Protein AF-F9X023-F1 (afdb_monomer_lite)

Radius of gyration: 23.2 Å; chains: 1; bounding box: 42×80×42 Å

Secondary structure (DSSP, 8-state):
----PPP-------SPPPPPPPPP--EE-TTSPEEPPPPPPPPHHHHHHHHHHHHHH-PBPHIIIIIS--TTGGG-SSB-SSPPPHHHHHHHHHHHHTSPPTTGGG---TT-

Foldseek 3Di:
DDDDPDDPPDDDDPDDDDDPDDDQFFDADPVRFTDDDDQDDADPVLVVVLVVCCVPPNAADCCCQQVVDDPCPPVDPHDNDDHRDPRNSSVVVVVVVVDADPCHRNDGPSSD

Organism: Zymoseptoria tritici (strain CBS 115943 / IPO323) (NCBI:txid336722)

Structure (mmCIF, N/CA/C/O backbone):
data_AF-F9X023-F1
#
_entry.id   AF-F9X023-F1
#
loop_
_atom_site.group_PDB
_atom_site.id
_atom_site.type_symbol
_atom_site.label_atom_id
_atom_site.label_alt_id
_atom_site.label_comp_id
_atom_site.label_asym_id
_atom_site.label_entity_id
_atom_site.label_seq_id
_atom_site.pdbx_PDB_ins_code
_atom_site.Cartn_x
_atom_site.Cartn_y
_atom_site.Cartn_z
_atom_site.occupancy
_atom_site.B_iso_or_equiv
_atom_site.auth_seq_id
_atom_site.auth_comp_id
_atom_site.auth_asym_id
_atom_site.auth_atom_id
_atom_site.pdbx_PDB_model_num
ATOM 1 N N . THR A 1 1 ? -28.026 -70.017 3.607 1.00 37.69 1 THR A N 1
ATOM 2 C CA . THR A 1 1 ? -27.485 -68.698 4.008 1.00 37.69 1 THR A CA 1
ATOM 3 C C . THR A 1 1 ? -26.734 -68.125 2.825 1.00 37.69 1 THR A C 1
ATOM 5 O O . THR A 1 1 ? -25.670 -68.626 2.503 1.00 37.69 1 THR A O 1
ATOM 8 N N . VAL A 1 2 ? -27.308 -67.160 2.105 1.00 41.09 2 VAL A N 1
ATOM 9 C CA . VAL A 1 2 ? -26.643 -66.504 0.962 1.00 41.09 2 VAL A CA 1
ATOM 10 C C . VAL A 1 2 ? -26.361 -65.053 1.339 1.00 41.09 2 VAL A C 1
ATOM 12 O O . VAL A 1 2 ? -27.281 -64.267 1.553 1.00 41.09 2 VAL A O 1
ATOM 15 N N . GLY A 1 3 ? -25.075 -64.747 1.524 1.00 47.41 3 GLY A N 1
ATOM 16 C CA . GLY A 1 3 ? -24.570 -63.443 1.940 1.00 47.41 3 GLY A CA 1
ATOM 17 C C . GLY A 1 3 ? -24.671 -62.418 0.814 1.00 47.41 3 GLY A C 1
ATOM 18 O O . GLY A 1 3 ? -24.200 -62.646 -0.297 1.00 47.41 3 GLY A O 1
ATOM 19 N N . LYS A 1 4 ? -25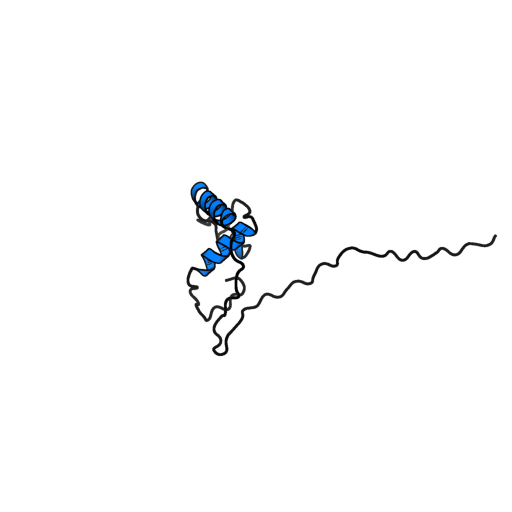.300 -61.282 1.113 1.00 53.69 4 LYS A N 1
ATOM 20 C CA . LYS A 1 4 ? -25.450 -60.142 0.207 1.00 53.69 4 LYS A CA 1
ATOM 21 C C . LYS A 1 4 ? -24.127 -59.369 0.201 1.00 53.69 4 LYS A C 1
ATOM 23 O O . LYS A 1 4 ? -23.774 -58.742 1.196 1.00 53.69 4 LYS A O 1
ATOM 28 N N . THR A 1 5 ? -23.374 -59.461 -0.891 1.00 51.34 5 THR A N 1
ATOM 29 C CA . THR A 1 5 ? -22.131 -58.709 -1.116 1.00 51.34 5 THR A CA 1
ATOM 30 C C . THR A 1 5 ? -22.397 -57.212 -0.990 1.00 51.34 5 THR A C 1
ATOM 32 O O . THR A 1 5 ? -23.203 -56.653 -1.736 1.00 51.34 5 THR A O 1
ATOM 35 N N . GLY A 1 6 ? -21.746 -56.585 -0.007 1.00 50.47 6 GLY A N 1
ATOM 36 C CA . GLY A 1 6 ? -21.888 -55.170 0.311 1.00 50.47 6 GLY A CA 1
ATOM 37 C C . GLY A 1 6 ? -21.559 -54.285 -0.888 1.00 50.47 6 GLY A C 1
ATOM 38 O O . GLY A 1 6 ? -20.497 -54.402 -1.497 1.00 50.47 6 GLY A O 1
ATOM 39 N N . ALA A 1 7 ? -22.491 -53.397 -1.227 1.00 57.50 7 ALA A N 1
ATOM 40 C CA . ALA A 1 7 ? -22.273 -52.350 -2.207 1.00 57.50 7 ALA A CA 1
ATOM 41 C C . ALA A 1 7 ? -21.166 -51.415 -1.697 1.00 57.50 7 ALA A C 1
ATOM 43 O O . ALA A 1 7 ? -21.319 -50.764 -0.665 1.00 57.50 7 ALA A O 1
ATOM 44 N N . ASN A 1 8 ? -20.048 -51.356 -2.420 1.00 61.47 8 ASN A N 1
ATOM 45 C CA . ASN A 1 8 ? -18.967 -50.407 -2.168 1.00 61.47 8 ASN A CA 1
ATOM 46 C C . ASN A 1 8 ? -19.476 -48.993 -2.501 1.00 61.47 8 ASN A C 1
ATOM 48 O O . ASN A 1 8 ? -19.442 -48.561 -3.656 1.00 61.47 8 ASN A O 1
ATOM 52 N N . SER A 1 9 ? -20.008 -48.284 -1.504 1.00 65.31 9 SER A N 1
ATOM 53 C CA . SER A 1 9 ? -20.454 -46.901 -1.655 1.00 65.31 9 SER A CA 1
ATOM 54 C C . SER A 1 9 ? -19.236 -46.007 -1.894 1.00 65.31 9 SER A C 1
ATOM 56 O O . SER A 1 9 ? -18.482 -45.703 -0.971 1.00 65.31 9 SER A O 1
ATOM 58 N N . LYS A 1 10 ? -19.012 -45.590 -3.143 1.00 69.75 10 LYS A N 1
ATOM 59 C CA . LYS A 1 10 ? -17.982 -44.597 -3.465 1.00 69.75 10 LYS A CA 1
ATOM 60 C C . LYS A 1 10 ? -18.400 -43.255 -2.861 1.00 69.75 10 LYS A C 1
ATOM 62 O O . LYS A 1 10 ? -19.362 -42.646 -3.321 1.00 69.75 10 LYS A O 1
ATOM 67 N N . THR A 1 11 ? -17.686 -42.799 -1.837 1.00 76.19 11 THR A N 1
ATOM 68 C CA . THR A 1 11 ? -17.883 -41.479 -1.226 1.00 76.19 11 THR A CA 1
ATOM 69 C C . THR A 1 11 ? -17.481 -40.389 -2.218 1.00 76.19 11 THR A C 1
ATOM 71 O O . THR A 1 11 ? -16.296 -40.183 -2.482 1.00 76.19 11 THR A O 1
ATOM 74 N N . ILE A 1 12 ? -18.462 -39.691 -2.789 1.00 76.00 12 ILE A N 1
ATOM 75 C CA . ILE A 1 12 ? -18.225 -38.549 -3.678 1.00 76.00 12 ILE A CA 1
ATOM 76 C C . ILE A 1 12 ? -18.011 -37.312 -2.800 1.00 76.00 12 ILE A C 1
ATOM 78 O O . ILE A 1 12 ? -18.946 -36.797 -2.193 1.00 76.00 12 ILE A O 1
ATOM 82 N N . ASN A 1 13 ? -16.768 -36.835 -2.720 1.00 79.81 13 ASN A N 1
ATOM 83 C CA . ASN A 1 13 ? -16.456 -35.556 -2.086 1.00 79.81 13 ASN A CA 1
ATOM 84 C C . ASN A 1 13 ? -16.724 -34.413 -3.076 1.00 79.81 13 ASN A C 1
ATOM 86 O O . ASN A 1 13 ? -16.018 -34.276 -4.071 1.00 79.81 13 ASN A O 1
ATOM 90 N N . ILE A 1 14 ? -17.734 -33.593 -2.779 1.00 81.88 14 ILE A N 1
ATOM 91 C CA . ILE A 1 14 ? -18.153 -32.423 -3.580 1.00 81.88 14 ILE A CA 1
ATOM 92 C C . ILE A 1 14 ? -17.442 -31.141 -3.092 1.00 81.88 14 ILE A C 1
ATOM 94 O O . ILE A 1 14 ? -17.636 -30.056 -3.633 1.00 81.88 14 ILE A O 1
ATOM 98 N N . ALA A 1 15 ? -16.592 -31.250 -2.064 1.00 84.69 15 ALA A N 1
ATOM 99 C CA . ALA A 1 15 ? -15.853 -30.113 -1.535 1.00 84.69 15 ALA A CA 1
ATOM 100 C C . ALA A 1 15 ? -14.938 -29.507 -2.620 1.00 84.69 15 ALA A C 1
ATOM 102 O O . ALA A 1 15 ? -14.167 -30.240 -3.252 1.00 84.69 15 ALA A O 1
ATOM 103 N N . PRO A 1 16 ? -14.983 -28.180 -2.836 1.00 78.88 16 PRO A N 1
ATOM 104 C CA . PRO A 1 16 ? -14.105 -27.527 -3.793 1.00 78.88 16 PRO A CA 1
ATOM 105 C C . PRO A 1 16 ? -12.646 -27.734 -3.375 1.00 78.88 16 PRO A C 1
ATOM 107 O O . PRO A 1 16 ? -12.259 -27.478 -2.232 1.00 78.88 16 PRO A O 1
ATOM 110 N N . LYS A 1 17 ? -11.817 -28.213 -4.308 1.00 81.50 17 LYS A N 1
ATOM 111 C CA . LYS A 1 17 ? -10.371 -28.314 -4.085 1.00 81.50 17 LYS A CA 1
ATOM 112 C C . LYS A 1 17 ? -9.809 -26.907 -3.908 1.00 81.50 17 LYS A C 1
ATOM 114 O O . LYS A 1 17 ? -10.125 -26.018 -4.697 1.00 81.50 17 LYS A O 1
ATOM 119 N N . LYS A 1 18 ? -8.964 -26.711 -2.890 1.00 81.56 18 LYS A N 1
ATOM 120 C CA . LYS A 1 18 ? -8.245 -25.442 -2.717 1.00 81.56 18 LYS A CA 1
ATOM 121 C C . LYS A 1 18 ? -7.476 -25.142 -4.010 1.00 81.56 18 LYS A C 1
ATOM 123 O O . LYS A 1 18 ? -6.741 -26.023 -4.466 1.00 81.56 18 LYS A O 1
ATOM 128 N N . PRO A 1 19 ? -7.645 -23.950 -4.606 1.00 77.25 19 PRO A N 1
ATOM 129 C CA . PRO A 1 19 ? -6.871 -23.584 -5.777 1.00 77.25 19 PRO A CA 1
ATOM 130 C C . PRO A 1 19 ? -5.377 -23.587 -5.418 1.00 77.25 19 PRO A C 1
ATOM 132 O O . PRO A 1 19 ? -5.020 -23.258 -4.280 1.00 77.25 19 PRO A O 1
ATOM 135 N N . PRO A 1 20 ? -4.500 -23.988 -6.353 1.00 78.56 20 PRO A N 1
ATOM 136 C CA . PRO A 1 20 ? -3.065 -23.946 -6.124 1.00 78.56 20 PRO A CA 1
ATOM 137 C C . PRO A 1 20 ? -2.613 -22.502 -5.852 1.00 78.56 20 PRO A C 1
ATOM 139 O O . PRO A 1 20 ? -3.217 -21.561 -6.376 1.00 78.56 20 PRO A O 1
ATOM 142 N N . PRO A 1 21 ? -1.553 -22.303 -5.050 1.00 77.88 21 PRO A N 1
ATOM 143 C CA . PRO A 1 21 ? -1.029 -20.972 -4.783 1.00 77.88 21 PRO A CA 1
ATOM 144 C C . PRO A 1 21 ? -0.562 -20.320 -6.088 1.00 77.88 21 PRO A C 1
ATOM 146 O O . PRO A 1 21 ? 0.240 -20.883 -6.837 1.00 77.88 21 PRO A O 1
ATOM 149 N N . THR A 1 22 ? -1.063 -19.119 -6.361 1.00 81.44 22 THR A N 1
ATOM 150 C CA . THR A 1 22 ? -0.636 -18.315 -7.506 1.00 81.44 22 THR A CA 1
ATOM 151 C C . THR A 1 22 ? 0.769 -17.779 -7.258 1.00 81.44 22 THR A C 1
ATOM 153 O O . THR A 1 22 ? 1.022 -17.154 -6.225 1.00 81.44 22 THR A O 1
ATOM 156 N N . ARG A 1 23 ? 1.691 -18.002 -8.200 1.00 85.38 23 ARG A N 1
ATOM 157 C CA . ARG A 1 23 ? 3.040 -17.426 -8.130 1.00 85.38 23 ARG A CA 1
ATOM 158 C C . ARG A 1 23 ? 2.961 -15.910 -8.321 1.00 85.38 23 ARG A C 1
ATOM 160 O O . ARG A 1 23 ? 2.287 -15.448 -9.237 1.00 85.38 23 ARG A O 1
ATOM 167 N N . LYS A 1 24 ? 3.654 -15.155 -7.467 1.00 86.69 24 LYS A N 1
ATOM 168 C CA . LYS A 1 24 ? 3.828 -13.704 -7.623 1.00 86.69 24 LYS A CA 1
ATOM 169 C C . LYS A 1 24 ? 4.891 -13.431 -8.694 1.00 86.69 24 LYS A C 1
ATOM 171 O O . LYS A 1 24 ? 5.864 -14.177 -8.783 1.00 86.69 24 LYS A O 1
ATOM 176 N N . PHE A 1 25 ? 4.703 -12.390 -9.499 1.00 91.31 25 PHE A N 1
ATOM 177 C CA . PHE A 1 25 ? 5.624 -11.988 -10.565 1.00 91.31 25 PHE A CA 1
ATOM 178 C C . PHE A 1 25 ? 5.580 -10.470 -10.774 1.00 91.31 25 PHE A C 1
ATOM 180 O O . PHE A 1 25 ? 4.596 -9.821 -10.422 1.00 91.31 25 PHE A O 1
ATOM 187 N N . VAL A 1 26 ? 6.636 -9.923 -11.378 1.00 92.62 26 VAL A N 1
ATOM 188 C CA . VAL A 1 26 ? 6.710 -8.529 -11.837 1.00 92.62 26 VAL A CA 1
ATOM 189 C C . VAL A 1 26 ? 6.667 -8.535 -13.362 1.00 92.62 26 VAL A C 1
ATOM 191 O O . VAL A 1 26 ? 7.373 -9.320 -13.992 1.00 92.62 26 VAL A O 1
ATOM 194 N N . LEU A 1 27 ? 5.825 -7.688 -13.955 1.00 94.50 27 LEU A N 1
ATOM 195 C CA . LEU A 1 27 ? 5.786 -7.504 -15.404 1.00 94.50 27 LEU A CA 1
ATOM 196 C C . LEU A 1 27 ? 6.896 -6.547 -15.827 1.00 94.50 27 LEU A C 1
ATOM 198 O O . LEU A 1 27 ? 7.118 -5.541 -15.156 1.00 94.50 27 LEU A O 1
ATOM 202 N N . LEU A 1 28 ? 7.561 -6.849 -16.939 1.00 96.50 28 LEU A N 1
ATOM 203 C CA . LEU A 1 28 ? 8.608 -6.014 -17.521 1.00 96.50 28 LEU A CA 1
ATOM 204 C C . LEU A 1 28 ? 8.226 -5.622 -18.951 1.00 96.50 28 LEU A C 1
ATOM 206 O O . LEU A 1 28 ? 7.596 -6.412 -19.658 1.00 96.50 28 LEU A O 1
ATOM 210 N N . ASN A 1 29 ? 8.585 -4.409 -19.370 1.00 95.88 29 ASN A N 1
ATOM 211 C CA . ASN A 1 29 ? 8.517 -4.008 -20.776 1.00 95.88 29 ASN A CA 1
ATOM 212 C C . ASN A 1 29 ? 9.766 -4.486 -21.552 1.00 95.88 29 ASN A C 1
ATOM 214 O O . ASN A 1 29 ? 10.645 -5.140 -20.997 1.00 95.88 29 ASN A O 1
ATOM 218 N N . ALA A 1 30 ? 9.858 -4.144 -22.842 1.00 97.62 30 ALA A N 1
ATOM 219 C CA . ALA A 1 30 ? 10.991 -4.516 -23.701 1.00 97.62 30 ALA A CA 1
ATOM 220 C C . ALA A 1 30 ? 12.348 -3.903 -23.284 1.00 97.62 30 ALA A C 1
ATOM 222 O O . ALA A 1 30 ? 13.380 -4.302 -23.816 1.00 97.62 30 ALA A O 1
ATOM 223 N N . TYR A 1 31 ? 12.346 -2.947 -22.354 1.00 97.06 31 TYR A N 1
ATOM 224 C CA . TYR A 1 31 ? 13.527 -2.274 -21.811 1.00 97.06 31 TYR A CA 1
ATOM 225 C C . TYR A 1 31 ? 13.839 -2.715 -20.372 1.00 97.06 31 TYR A C 1
ATOM 227 O O . TYR A 1 31 ? 14.558 -2.021 -19.658 1.00 97.06 31 TYR A O 1
ATOM 235 N N . ASP A 1 32 ? 13.278 -3.843 -19.925 1.00 95.56 32 ASP A N 1
ATOM 236 C CA . ASP A 1 32 ? 13.408 -4.352 -18.556 1.00 95.56 32 ASP A CA 1
ATOM 237 C C . ASP A 1 32 ? 12.871 -3.393 -17.473 1.00 95.56 32 ASP A C 1
ATOM 239 O O . ASP A 1 32 ? 13.240 -3.467 -16.298 1.00 95.56 32 ASP A O 1
ATOM 243 N N . GLU A 1 33 ? 11.947 -2.502 -17.814 1.00 95.62 33 GLU A N 1
ATOM 244 C CA . GLU A 1 33 ? 11.311 -1.612 -16.843 1.00 95.62 33 GLU A CA 1
ATOM 245 C C . GLU A 1 33 ? 10.056 -2.262 -16.255 1.00 95.62 33 GLU A C 1
ATOM 247 O O . GLU A 1 33 ? 9.233 -2.835 -16.972 1.00 95.62 33 GLU A O 1
ATOM 252 N N . ARG A 1 34 ? 9.891 -2.155 -14.934 1.00 94.94 34 ARG A N 1
ATOM 253 C CA . ARG A 1 34 ? 8.740 -2.643 -14.178 1.00 94.94 34 ARG A CA 1
ATOM 254 C C . ARG A 1 34 ? 7.467 -1.973 -14.679 1.00 94.94 34 ARG A C 1
ATOM 256 O O . ARG A 1 34 ? 7.317 -0.755 -14.610 1.00 94.94 34 ARG A O 1
ATOM 263 N N . LEU A 1 35 ? 6.522 -2.809 -15.088 1.00 92.94 35 LEU A N 1
ATOM 264 C CA . LEU A 1 35 ? 5.155 -2.439 -15.395 1.00 92.94 35 LEU A CA 1
ATOM 265 C C . LEU A 1 35 ? 4.250 -2.805 -14.228 1.00 92.94 35 LEU A C 1
ATOM 267 O O . LEU A 1 35 ? 4.184 -3.948 -13.771 1.00 92.94 35 LEU A O 1
ATOM 271 N N . ASP A 1 36 ? 3.519 -1.806 -13.767 1.00 88.88 36 ASP A N 1
ATOM 272 C 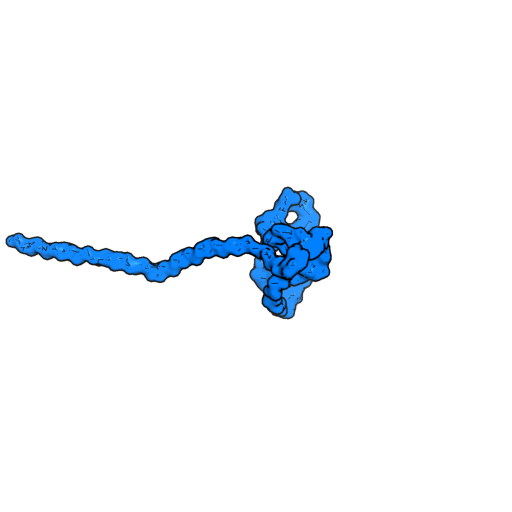CA . ASP A 1 36 ? 2.546 -1.952 -12.709 1.00 88.88 36 ASP A CA 1
ATOM 273 C C . ASP A 1 36 ? 1.183 -2.343 -13.298 1.00 88.88 36 ASP A C 1
ATOM 275 O O . ASP A 1 36 ? 0.625 -1.646 -14.141 1.00 88.88 36 ASP A O 1
ATOM 279 N N . THR A 1 37 ? 0.626 -3.473 -12.851 1.00 88.50 37 THR A N 1
ATOM 280 C CA . THR A 1 37 ? -0.710 -3.924 -13.280 1.00 88.50 37 THR A CA 1
ATOM 281 C C . THR A 1 37 ? -1.792 -2.948 -12.844 1.00 88.50 37 THR A C 1
ATOM 283 O O . THR A 1 37 ? -1.679 -2.347 -11.781 1.00 88.50 37 THR A O 1
ATOM 286 N N . TYR A 1 38 ? -2.870 -2.813 -13.611 1.00 91.44 38 TYR A N 1
ATOM 287 C CA . TYR A 1 38 ? -4.007 -1.990 -13.201 1.00 91.44 38 TYR A CA 1
ATOM 288 C C . TYR A 1 38 ? -4.567 -2.448 -11.840 1.00 91.44 38 TYR A C 1
ATOM 290 O O . TYR A 1 38 ? -4.719 -3.647 -11.585 1.00 91.44 38 TYR A O 1
ATOM 298 N N . LEU A 1 39 ? -4.851 -1.486 -10.957 1.00 91.50 39 LEU A N 1
ATOM 299 C CA . LEU A 1 39 ? -5.597 -1.733 -9.726 1.00 91.50 39 LEU A CA 1
ATOM 300 C C . LEU A 1 39 ? -7.069 -1.434 -9.969 1.00 91.50 39 LEU A C 1
ATOM 302 O O . LEU A 1 39 ? -7.348 -0.380 -10.532 1.00 91.50 39 LEU A O 1
ATOM 306 N N . PRO A 1 40 ? -7.992 -2.275 -9.472 1.00 95.12 40 PRO A N 1
ATOM 307 C CA 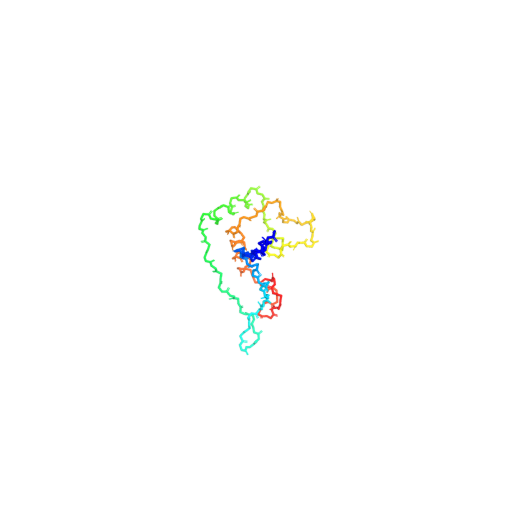. PRO A 1 40 ? -9.408 -1.941 -9.469 1.00 95.12 40 PRO A CA 1
ATOM 308 C C . PRO A 1 40 ? -9.657 -0.589 -8.801 1.00 95.12 40 PRO A C 1
ATOM 310 O O . PRO A 1 40 ? -8.974 -0.244 -7.830 1.00 95.12 40 PRO A O 1
ATOM 313 N N . ASP A 1 41 ? -10.656 0.137 -9.289 1.00 95.44 41 ASP A N 1
ATOM 314 C CA . ASP A 1 41 ? -11.064 1.405 -8.693 1.00 95.44 41 ASP A CA 1
ATOM 315 C C . ASP A 1 41 ? -11.528 1.217 -7.243 1.00 95.44 41 ASP A C 1
ATOM 317 O O . ASP A 1 41 ? -12.092 0.189 -6.851 1.00 95.44 41 ASP A O 1
ATOM 321 N N . THR A 1 42 ? -11.264 2.229 -6.426 1.00 96.00 42 THR A N 1
ATOM 322 C CA . THR A 1 42 ? -11.695 2.281 -5.033 1.00 96.00 42 THR A CA 1
ATOM 323 C C . THR A 1 42 ? -13.128 2.775 -4.922 1.00 96.00 42 THR A C 1
ATOM 325 O O . THR A 1 42 ? -13.573 3.650 -5.659 1.00 96.00 42 THR A O 1
ATOM 328 N N . ASP A 1 43 ? -13.860 2.239 -3.946 1.00 95.12 43 ASP A N 1
ATOM 329 C CA . ASP A 1 43 ? -15.150 2.802 -3.560 1.00 95.12 43 ASP A CA 1
ATOM 330 C C . ASP A 1 43 ? -14.936 4.059 -2.703 1.00 95.12 43 ASP A C 1
ATOM 332 O O . ASP A 1 43 ? -14.194 4.047 -1.713 1.00 95.12 43 ASP A O 1
ATOM 336 N N . LYS A 1 44 ? -15.658 5.133 -3.029 1.00 96.56 44 LYS A N 1
ATOM 337 C CA . LYS A 1 44 ? -15.652 6.393 -2.280 1.00 96.56 44 LYS A CA 1
ATOM 338 C C . LYS A 1 44 ? -16.010 6.188 -0.807 1.00 96.56 44 LYS A C 1
ATOM 340 O O . LYS A 1 44 ? -15.458 6.860 0.064 1.00 96.56 44 LYS A O 1
ATOM 345 N N . SER A 1 45 ? -16.899 5.241 -0.494 1.00 96.88 45 SER A N 1
ATOM 346 C CA . SER A 1 45 ? -17.237 4.937 0.904 1.00 96.88 45 SER A CA 1
ATOM 347 C C . SER A 1 45 ? -16.046 4.346 1.676 1.00 96.88 45 SER A C 1
ATOM 349 O O . SER A 1 45 ? -15.846 4.660 2.855 1.00 96.88 45 SER A O 1
ATOM 351 N N . ALA A 1 46 ? -15.219 3.533 1.010 1.00 96.12 46 ALA A N 1
ATOM 352 C CA . ALA A 1 46 ? -14.016 2.944 1.587 1.00 96.12 46 ALA A CA 1
ATOM 353 C C . ALA A 1 46 ? -12.925 3.999 1.796 1.00 96.12 46 ALA A C 1
ATOM 355 O O . ALA A 1 46 ? -12.278 4.010 2.843 1.00 96.12 46 ALA A O 1
ATOM 356 N N . GLU A 1 47 ? -12.770 4.932 0.856 1.00 96.44 47 GLU A N 1
ATOM 357 C CA . GLU A 1 47 ? -11.852 6.066 0.998 1.00 96.44 47 GLU A CA 1
ATOM 358 C C . GLU A 1 47 ? -12.201 6.939 2.203 1.00 96.44 47 GLU A C 1
ATOM 360 O O . GLU A 1 47 ? -11.324 7.257 3.008 1.00 96.44 47 GLU A O 1
ATOM 365 N N . LEU A 1 48 ? -13.484 7.282 2.366 1.00 97.06 48 LEU A N 1
ATOM 366 C CA . LEU A 1 48 ? -13.968 8.074 3.499 1.00 97.06 48 LEU A CA 1
ATOM 367 C C . LEU A 1 48 ? -13.744 7.352 4.831 1.00 97.06 48 LEU A C 1
ATOM 369 O O . LEU A 1 48 ? -13.278 7.959 5.798 1.00 97.06 48 LEU A O 1
ATOM 373 N N . ARG A 1 49 ? -14.029 6.046 4.885 1.00 94.62 49 ARG A N 1
ATOM 374 C CA . ARG A 1 49 ? -13.791 5.218 6.075 1.00 94.62 49 ARG A CA 1
ATOM 375 C C . ARG A 1 49 ? -12.308 5.174 6.434 1.00 94.62 49 ARG A C 1
ATOM 377 O O . ARG A 1 49 ? -11.952 5.403 7.591 1.00 94.62 49 ARG A O 1
ATOM 384 N N . TYR A 1 50 ? -11.451 4.967 5.436 1.00 94.88 50 TYR A N 1
ATOM 385 C CA . TYR A 1 50 ? -10.005 4.950 5.613 1.00 94.88 50 TYR A CA 1
ATOM 386 C C . TYR A 1 50 ? -9.466 6.318 6.058 1.00 94.88 50 TYR A C 1
ATOM 388 O O . TYR A 1 50 ? -8.625 6.394 6.951 1.00 94.88 50 TYR A O 1
ATOM 396 N N . ALA A 1 51 ? -9.979 7.417 5.499 1.00 95.00 51 ALA A N 1
ATOM 397 C CA . ALA A 1 51 ? -9.610 8.772 5.908 1.00 95.00 51 ALA A CA 1
ATOM 398 C C . ALA A 1 51 ? -10.012 9.065 7.363 1.00 95.00 51 ALA A C 1
ATOM 400 O O . ALA A 1 51 ? -9.190 9.563 8.134 1.00 95.00 51 ALA A O 1
ATOM 401 N N . LYS A 1 52 ? -11.233 8.690 7.769 1.00 94.81 52 LYS A N 1
ATOM 402 C CA . LYS A 1 52 ? -11.699 8.823 9.159 1.00 94.81 52 LYS A CA 1
ATOM 403 C C . LYS A 1 52 ? -10.811 8.037 10.125 1.00 94.81 52 LYS A C 1
ATOM 405 O O . LYS A 1 52 ? -10.421 8.568 11.160 1.00 94.81 52 LYS A O 1
ATOM 410 N N . ARG A 1 53 ? -10.435 6.811 9.752 1.00 92.00 53 ARG A N 1
ATOM 411 C CA . ARG A 1 53 ? -9.495 5.969 10.503 1.00 92.00 53 ARG A CA 1
ATOM 412 C C . ARG A 1 53 ? -8.114 6.614 10.631 1.00 92.00 53 ARG A C 1
ATOM 414 O O . ARG A 1 53 ? -7.542 6.627 11.716 1.00 92.00 53 ARG A O 1
ATOM 421 N N . MET A 1 54 ? -7.576 7.169 9.545 1.00 92.62 54 MET A N 1
ATOM 422 C CA . MET A 1 54 ? -6.290 7.871 9.590 1.00 92.62 54 MET A CA 1
ATOM 423 C C . MET A 1 54 ? -6.329 9.083 10.525 1.00 92.62 54 MET A C 1
ATOM 425 O O . MET A 1 54 ? -5.340 9.346 11.206 1.00 92.62 54 MET A O 1
ATOM 429 N N . ALA A 1 55 ? -7.456 9.797 10.571 1.00 93.44 55 ALA A N 1
ATOM 430 C CA . ALA A 1 55 ? -7.644 10.936 11.463 1.00 93.44 55 ALA A CA 1
ATOM 431 C C . ALA A 1 55 ? -7.757 10.523 12.941 1.00 93.44 55 ALA A C 1
ATOM 433 O O . ALA A 1 55 ? -7.245 11.231 13.801 1.00 93.44 55 ALA A O 1
ATOM 434 N N . SER A 1 56 ? -8.392 9.385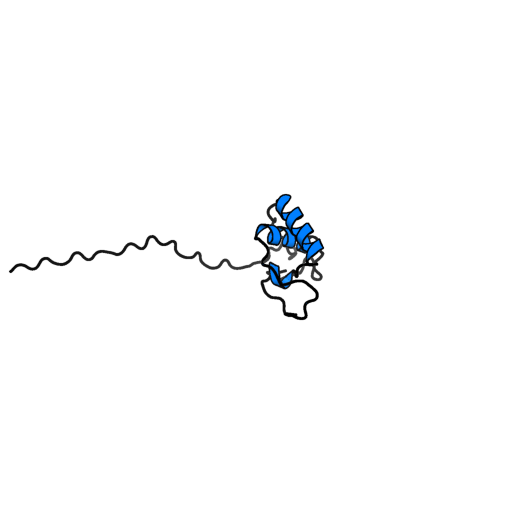 13.247 1.00 91.38 56 SER A N 1
ATOM 435 C CA . SER A 1 56 ? -8.564 8.914 14.630 1.00 91.38 56 SER A CA 1
ATOM 436 C C . SER A 1 56 ? -7.342 8.189 15.187 1.00 91.38 56 SER A C 1
ATOM 438 O O . SER A 1 56 ? -6.984 8.370 16.345 1.00 91.38 56 SER A O 1
ATOM 440 N N . THR A 1 57 ? -6.725 7.330 14.377 1.00 89.44 57 THR A N 1
ATOM 441 C CA . THR A 1 57 ? -5.747 6.339 14.851 1.00 89.44 57 THR A CA 1
ATOM 442 C C . THR A 1 57 ? -4.335 6.664 14.366 1.00 89.44 57 THR A C 1
ATOM 444 O O . THR A 1 57 ? -3.357 6.241 14.978 1.00 89.44 57 THR A O 1
ATOM 447 N N . GLY A 1 58 ? -4.206 7.448 13.293 1.00 91.06 58 GLY A N 1
ATOM 448 C CA . GLY A 1 58 ? -2.939 7.784 12.651 1.00 91.06 58 GLY A CA 1
ATOM 449 C C . GLY A 1 58 ? -2.671 6.982 11.374 1.00 91.06 58 GLY A C 1
ATOM 450 O O . GLY A 1 58 ? -3.506 6.223 10.877 1.00 91.06 58 GLY A O 1
ATOM 451 N N . LYS A 1 59 ? -1.478 7.174 10.801 1.00 92.88 59 LYS A N 1
ATOM 452 C CA . LYS A 1 59 ? -1.080 6.555 9.528 1.00 92.88 59 LYS A CA 1
ATOM 453 C C . LYS A 1 59 ? -0.887 5.040 9.686 1.00 92.88 59 LYS A C 1
ATOM 455 O O . LYS A 1 59 ? -0.189 4.591 10.592 1.00 92.88 59 LYS A O 1
ATOM 460 N N . CYS A 1 60 ? -1.483 4.267 8.781 1.00 94.00 60 CYS A N 1
ATOM 461 C CA . CYS A 1 60 ? -1.328 2.812 8.712 1.00 94.00 60 CYS A CA 1
ATOM 462 C C . CYS A 1 60 ? 0.008 2.425 8.054 1.00 94.00 60 CYS A C 1
ATOM 464 O O . CYS A 1 60 ? 0.480 3.129 7.162 1.00 94.00 60 CYS A O 1
ATOM 466 N N . CYS A 1 61 ? 0.607 1.314 8.490 1.00 94.25 61 CYS A N 1
ATOM 467 C CA . CYS A 1 61 ? 1.879 0.820 7.956 1.00 94.25 61 CYS A CA 1
ATOM 468 C C . CYS A 1 61 ? 1.686 0.056 6.639 1.00 94.25 61 CYS A C 1
ATOM 470 O O . CYS A 1 61 ? 0.943 -0.924 6.606 1.00 94.25 61 CYS A O 1
ATOM 472 N N . ASN A 1 62 ? 2.387 0.451 5.574 1.00 93.12 62 ASN A N 1
ATOM 473 C CA . ASN A 1 62 ? 2.305 -0.249 4.289 1.00 93.12 62 ASN A CA 1
ATOM 474 C C . ASN A 1 62 ? 2.796 -1.698 4.403 1.00 93.12 62 ASN A C 1
ATOM 476 O O . ASN A 1 62 ? 2.055 -2.602 4.035 1.00 93.12 62 ASN A O 1
ATOM 480 N N . ASP A 1 63 ? 3.980 -1.929 4.973 1.00 92.06 63 ASP A N 1
ATOM 481 C CA . ASP A 1 63 ? 4.593 -3.265 5.041 1.00 92.06 63 ASP A CA 1
ATOM 482 C C . ASP A 1 63 ? 3.703 -4.256 5.810 1.00 92.06 63 ASP A C 1
ATOM 484 O O . ASP A 1 63 ? 3.468 -5.388 5.386 1.00 92.06 63 ASP A O 1
ATOM 488 N N . PHE A 1 64 ? 3.116 -3.801 6.921 1.00 93.69 64 PHE A N 1
ATOM 489 C CA . PHE A 1 64 ? 2.220 -4.628 7.725 1.00 93.69 64 PHE A CA 1
ATOM 490 C C . PHE A 1 64 ? 0.940 -5.009 6.971 1.00 93.69 64 PHE A C 1
ATOM 492 O O . PHE A 1 64 ? 0.551 -6.174 6.987 1.00 93.69 64 PHE A O 1
ATOM 499 N N . TYR A 1 65 ? 0.277 -4.053 6.311 1.00 93.06 65 TYR A N 1
ATOM 500 C CA . TYR A 1 65 ? -1.028 -4.303 5.687 1.00 93.06 65 TYR A CA 1
ATOM 501 C C . TYR A 1 65 ? -0.960 -4.814 4.242 1.00 93.06 65 TYR A C 1
ATOM 503 O O . TYR A 1 65 ? -1.902 -5.474 3.808 1.00 93.06 65 TYR A O 1
ATOM 511 N N . LEU A 1 66 ? 0.104 -4.510 3.491 1.00 91.88 66 LEU A N 1
ATOM 512 C CA . LEU A 1 66 ? 0.259 -4.907 2.085 1.00 91.88 66 LEU A CA 1
ATOM 513 C C . LEU A 1 66 ? 1.122 -6.162 1.939 1.00 91.88 66 LEU A C 1
ATOM 515 O O . LEU A 1 66 ? 0.735 -7.082 1.219 1.00 91.88 66 LEU A O 1
ATOM 519 N N . SER A 1 67 ? 2.245 -6.227 2.654 1.00 88.62 67 SER A N 1
ATOM 520 C CA . SER A 1 67 ? 3.168 -7.370 2.615 1.00 88.62 67 SER A CA 1
ATOM 521 C C . SER A 1 67 ? 2.855 -8.403 3.706 1.00 88.62 67 SER A C 1
ATOM 523 O O . SER A 1 67 ? 3.329 -9.536 3.652 1.00 88.62 67 SER A O 1
ATOM 525 N N . GLY A 1 68 ? 2.027 -8.037 4.694 1.00 88.19 68 GLY A N 1
ATOM 526 C CA . GLY A 1 68 ? 1.624 -8.903 5.807 1.00 88.19 68 GLY A CA 1
ATOM 527 C C . GLY A 1 68 ? 2.659 -8.996 6.931 1.00 88.19 68 GLY A C 1
ATOM 528 O O . GLY A 1 68 ? 2.449 -9.726 7.899 1.00 88.19 68 GLY A O 1
ATOM 529 N N . LYS A 1 69 ? 3.782 -8.279 6.813 1.00 89.38 69 LYS A N 1
ATOM 530 C CA . LYS A 1 69 ? 4.889 -8.306 7.770 1.00 89.38 69 LYS A CA 1
ATOM 531 C C . LYS A 1 69 ? 5.560 -6.940 7.810 1.00 89.38 69 LYS A C 1
ATOM 533 O O . LYS A 1 69 ? 5.947 -6.410 6.780 1.00 89.38 69 LYS A O 1
ATOM 538 N N . CYS A 1 70 ? 5.764 -6.413 9.014 1.00 93.19 70 CYS A N 1
ATOM 539 C CA . CYS A 1 70 ? 6.609 -5.246 9.245 1.00 93.19 70 CYS A CA 1
ATOM 540 C C . CYS A 1 70 ? 7.767 -5.640 10.163 1.00 93.19 70 CYS A C 1
ATOM 542 O O . CYS A 1 70 ? 7.540 -6.147 11.261 1.00 93.19 70 CYS A O 1
ATOM 544 N N . GLU A 1 71 ? 9.003 -5.402 9.728 1.00 92.94 71 GLU A N 1
ATOM 545 C CA . GLU A 1 71 ? 10.208 -5.783 10.484 1.00 92.94 71 GLU A CA 1
ATOM 546 C C . GLU A 1 71 ? 10.397 -4.964 11.761 1.00 92.94 71 GLU A C 1
ATOM 548 O O . GLU A 1 71 ? 10.981 -5.445 12.726 1.00 92.94 71 GLU A O 1
ATOM 553 N N . LYS A 1 72 ? 9.842 -3.747 11.796 1.00 93.19 72 LYS A N 1
ATOM 554 C CA . LYS A 1 72 ? 9.888 -2.872 12.974 1.00 93.19 72 LYS A CA 1
ATOM 555 C C . LYS A 1 72 ? 8.974 -3.345 14.107 1.00 93.19 72 LYS A C 1
ATOM 557 O O . LYS A 1 72 ? 9.130 -2.881 15.231 1.00 93.19 72 LYS A O 1
ATOM 562 N N . GLY A 1 73 ? 8.028 -4.248 13.828 1.00 89.50 73 GLY A N 1
ATOM 563 C CA . GLY A 1 73 ? 7.133 -4.816 14.836 1.00 89.50 73 GLY A CA 1
ATOM 564 C C . GLY A 1 73 ? 6.421 -3.743 15.666 1.00 89.50 73 GLY A C 1
ATOM 565 O O . GLY A 1 73 ? 5.756 -2.865 15.114 1.00 89.50 73 GLY A O 1
ATOM 566 N N . GLU A 1 74 ? 6.570 -3.816 16.987 1.00 89.44 74 GLU A N 1
ATOM 567 C CA . GLU A 1 74 ? 5.982 -2.867 17.946 1.00 89.44 74 GLU A CA 1
ATOM 568 C C . GLU A 1 74 ? 6.669 -1.493 17.952 1.00 89.44 74 GLU A C 1
ATOM 570 O O . GLU A 1 74 ? 6.059 -0.506 18.351 1.00 89.44 74 GLU A O 1
ATOM 575 N N . TYR A 1 75 ? 7.900 -1.402 17.442 1.00 92.88 75 TYR A N 1
ATOM 576 C CA . TYR A 1 75 ? 8.663 -0.154 17.321 1.00 92.88 75 TYR A CA 1
ATOM 577 C C . TYR A 1 75 ? 8.349 0.615 16.030 1.00 92.88 75 TYR A C 1
ATOM 579 O O . TYR A 1 75 ? 9.070 1.535 15.648 1.00 92.88 75 TYR A O 1
ATOM 587 N N . CYS A 1 76 ? 7.306 0.217 15.300 1.00 94.50 76 CYS A N 1
ATOM 588 C CA . CYS A 1 76 ? 6.879 0.923 14.105 1.00 94.50 76 CYS A CA 1
ATOM 589 C C . CYS A 1 76 ? 6.106 2.197 14.472 1.00 94.50 76 CYS A C 1
ATOM 591 O O . CYS A 1 76 ? 5.099 2.142 15.175 1.00 94.50 76 CYS A O 1
ATOM 593 N N . ASP A 1 77 ? 6.512 3.338 13.911 1.00 93.69 77 ASP A N 1
ATOM 594 C CA . ASP A 1 77 ? 5.799 4.615 14.084 1.00 93.69 77 ASP A CA 1
ATOM 595 C C . ASP A 1 77 ? 4.389 4.603 13.462 1.00 93.69 77 ASP A C 1
ATOM 597 O O . ASP A 1 77 ? 3.530 5.433 13.775 1.00 93.69 77 ASP A O 1
ATOM 601 N N . TYR A 1 78 ? 4.147 3.660 12.551 1.00 93.88 78 TYR A N 1
ATOM 602 C CA . TYR A 1 78 ? 2.879 3.473 11.863 1.00 93.88 78 TYR A CA 1
ATOM 603 C C . TYR A 1 78 ? 2.016 2.421 12.561 1.00 93.88 78 TYR A C 1
ATOM 605 O O . TYR A 1 78 ? 2.498 1.479 13.182 1.00 93.88 78 TYR A O 1
ATOM 613 N N . LYS A 1 79 ? 0.697 2.553 12.433 1.00 92.69 79 LYS A N 1
ATOM 614 C CA . LYS A 1 79 ? -0.247 1.706 13.167 1.00 92.69 79 LYS A CA 1
ATOM 615 C C . LYS A 1 79 ? -0.402 0.321 12.546 1.00 92.69 79 LYS A C 1
ATOM 617 O O . LYS A 1 79 ? -0.629 0.211 11.342 1.00 92.69 79 LYS A O 1
ATOM 622 N N . HIS A 1 80 ? -0.369 -0.704 13.403 1.00 92.19 80 HIS A N 1
ATOM 623 C CA . HIS A 1 80 ? -0.596 -2.129 13.091 1.00 92.19 80 HIS A CA 1
ATOM 624 C C . HIS A 1 80 ? -1.883 -2.699 13.729 1.00 92.19 80 HIS A C 1
ATOM 626 O O . HIS A 1 80 ? -2.133 -3.898 13.678 1.00 92.19 80 HIS A O 1
ATOM 632 N N . THR A 1 81 ? -2.675 -1.864 14.404 1.00 73.06 81 THR A N 1
ATOM 633 C CA . THR A 1 81 ? -3.608 -2.308 15.453 1.00 73.06 81 THR A CA 1
ATOM 634 C C . THR A 1 81 ? -4.904 -2.948 14.958 1.00 73.06 81 THR A C 1
ATOM 636 O O . THR A 1 81 ? -5.396 -3.871 15.598 1.00 73.06 81 THR A O 1
ATOM 639 N N . GLU A 1 82 ? -5.491 -2.476 13.856 1.00 77.75 82 GLU A N 1
ATOM 640 C CA . GLU A 1 82 ? -6.802 -2.949 13.390 1.00 77.75 82 GLU A CA 1
ATOM 641 C C . GLU A 1 82 ? -6.725 -3.523 11.984 1.00 77.75 82 GLU A C 1
ATOM 643 O O . GLU A 1 82 ? -6.162 -2.912 11.081 1.00 77.75 82 GLU A O 1
ATOM 648 N N . LYS A 1 83 ? -7.364 -4.676 11.769 1.00 86.69 83 LYS A N 1
ATOM 649 C CA . LYS A 1 83 ? -7.486 -5.252 10.430 1.00 86.69 83 LYS A CA 1
ATOM 650 C C . LYS A 1 83 ? -8.244 -4.289 9.519 1.00 86.69 83 LYS A C 1
ATOM 652 O O . LYS A 1 83 ? -9.422 -4.012 9.738 1.00 86.69 83 LYS A O 1
ATOM 657 N N . LEU A 1 84 ? -7.565 -3.825 8.476 1.00 91.88 84 LEU A N 1
ATOM 658 C CA . LEU A 1 84 ? -8.202 -3.118 7.375 1.00 91.88 84 LEU A CA 1
ATOM 659 C C . LEU A 1 84 ? -9.118 -4.082 6.620 1.00 91.88 84 LEU A C 1
ATOM 661 O O . LEU A 1 84 ? -8.780 -5.245 6.384 1.00 91.88 84 LEU A O 1
ATOM 665 N N . THR A 1 85 ? -10.282 -3.587 6.217 1.00 93.75 85 THR A N 1
ATOM 666 C CA . THR A 1 85 ? -11.139 -4.309 5.275 1.00 93.75 85 THR A CA 1
ATOM 667 C C . THR A 1 85 ? -10.443 -4.425 3.912 1.00 93.75 85 THR A C 1
ATOM 669 O O . THR A 1 85 ? -9.621 -3.570 3.581 1.00 93.75 85 THR A O 1
ATOM 672 N N . PRO A 1 86 ? -10.780 -5.418 3.067 1.00 94.19 86 PRO A N 1
ATOM 673 C CA . PRO A 1 86 ? -10.174 -5.546 1.738 1.00 94.19 86 PRO A CA 1
ATOM 674 C C . PRO A 1 86 ? -10.285 -4.272 0.885 1.00 94.19 86 PRO A C 1
ATOM 676 O O . PRO A 1 86 ? -9.357 -3.929 0.157 1.00 94.19 86 PRO A O 1
ATOM 679 N N . ALA A 1 87 ? -11.389 -3.532 1.025 1.00 95.44 87 ALA A N 1
ATOM 680 C CA . ALA A 1 87 ? -11.584 -2.253 0.350 1.00 95.44 87 ALA A CA 1
ATOM 681 C C . ALA A 1 87 ? -10.644 -1.158 0.888 1.00 95.44 87 ALA A C 1
ATOM 683 O O . ALA A 1 87 ? -10.061 -0.411 0.109 1.00 95.44 87 ALA A O 1
ATOM 684 N N . GLU A 1 88 ? -10.430 -1.080 2.204 1.00 95.00 88 GLU A N 1
ATOM 685 C CA . GLU A 1 88 ? -9.455 -0.145 2.784 1.00 95.00 88 GLU A CA 1
ATOM 686 C C . GLU A 1 88 ? -8.004 -0.534 2.442 1.00 95.00 88 GLU A C 1
ATOM 688 O O . GLU A 1 88 ? -7.175 0.346 2.220 1.00 95.00 88 GLU A O 1
ATOM 693 N N . VAL A 1 89 ? -7.692 -1.833 2.344 1.00 95.19 89 VAL A N 1
ATOM 694 C CA . VAL A 1 89 ? -6.387 -2.316 1.854 1.00 95.19 89 VAL A CA 1
ATOM 695 C C . VAL A 1 89 ? -6.165 -1.878 0.406 1.00 95.19 89 VAL A C 1
ATOM 697 O O . VAL A 1 89 ? -5.072 -1.430 0.068 1.00 95.19 89 VAL A O 1
ATOM 700 N N . LEU A 1 90 ? -7.195 -1.938 -0.444 1.00 95.94 90 LEU A N 1
ATOM 701 C CA . LEU A 1 90 ? -7.120 -1.433 -1.816 1.00 95.94 90 LEU A CA 1
ATOM 702 C C . LEU A 1 90 ? -6.851 0.081 -1.847 1.00 95.94 90 LEU A C 1
ATOM 704 O O . LEU A 1 90 ? -5.966 0.520 -2.580 1.00 95.94 90 LEU A O 1
ATOM 708 N N . VAL A 1 91 ? -7.532 0.866 -1.002 1.00 96.62 91 VAL A N 1
ATOM 709 C CA . VAL A 1 91 ? -7.259 2.310 -0.841 1.00 96.62 91 VAL A CA 1
ATOM 710 C C . VAL A 1 91 ? -5.807 2.553 -0.420 1.00 96.62 91 VAL A C 1
ATOM 712 O O . VAL A 1 91 ? -5.131 3.421 -0.978 1.00 96.62 91 VAL A O 1
ATOM 715 N N . LEU A 1 92 ? -5.296 1.778 0.539 1.00 95.31 92 LEU A N 1
ATOM 716 C CA . LEU A 1 92 ? -3.901 1.863 0.966 1.00 95.31 92 LEU A CA 1
ATOM 717 C C . LEU A 1 92 ? -2.933 1.503 -0.170 1.00 95.31 92 LEU A C 1
ATOM 719 O O . LEU A 1 92 ? -1.925 2.184 -0.343 1.00 95.31 92 LEU A O 1
ATOM 723 N N . LYS A 1 93 ? -3.259 0.496 -0.985 1.00 94.56 93 LYS A N 1
ATOM 724 C CA . LYS A 1 93 ? -2.446 0.073 -2.131 1.00 94.56 93 LYS A CA 1
ATOM 725 C C . LYS A 1 93 ? -2.362 1.152 -3.215 1.00 94.56 93 LYS A C 1
ATOM 727 O O . LYS A 1 93 ? -1.273 1.414 -3.721 1.00 94.56 93 LYS A O 1
ATOM 732 N N . HIS A 1 94 ? -3.472 1.829 -3.518 1.00 95.44 94 HIS A N 1
ATOM 733 C CA . HIS A 1 94 ? -3.473 2.998 -4.410 1.00 95.44 94 HIS A CA 1
ATOM 734 C C . HIS A 1 94 ? -2.594 4.128 -3.867 1.00 95.44 94 HIS A C 1
ATOM 736 O O . HIS A 1 94 ? -1.737 4.644 -4.581 1.00 95.44 94 HIS A O 1
ATOM 742 N N . LYS A 1 95 ? -2.724 4.453 -2.574 1.00 93.75 95 LYS A N 1
ATOM 743 C CA . LYS A 1 95 ? -1.872 5.455 -1.907 1.00 93.75 95 LYS A CA 1
ATOM 744 C C . LYS A 1 95 ? -0.391 5.068 -1.868 1.00 93.75 95 LYS A C 1
ATOM 746 O O . LYS A 1 95 ? 0.470 5.943 -1.884 1.00 93.75 95 LYS A O 1
ATOM 751 N N . ALA A 1 96 ? -0.072 3.778 -1.775 1.00 92.62 96 ALA A N 1
ATOM 752 C CA . ALA A 1 96 ? 1.306 3.304 -1.832 1.00 92.62 96 ALA A CA 1
ATOM 753 C C . ALA A 1 96 ? 1.899 3.521 -3.233 1.00 92.62 96 ALA A C 1
ATOM 755 O O . ALA A 1 96 ? 2.992 4.069 -3.344 1.00 92.62 96 ALA A O 1
ATOM 756 N N . ARG A 1 97 ? 1.141 3.200 -4.290 1.00 90.75 97 ARG A N 1
ATOM 757 C CA . ARG A 1 97 ? 1.567 3.371 -5.692 1.00 90.75 97 ARG A CA 1
ATOM 758 C C . ARG A 1 97 ? 1.616 4.814 -6.175 1.00 90.75 97 ARG A C 1
ATOM 760 O O . ARG A 1 97 ? 2.323 5.101 -7.132 1.00 90.75 97 ARG A O 1
ATOM 767 N N . SER A 1 98 ? 0.934 5.739 -5.501 1.00 90.31 98 SER A N 1
ATOM 768 C CA . SER A 1 98 ? 1.105 7.171 -5.772 1.00 90.31 98 SER A CA 1
ATOM 769 C C . SER A 1 98 ? 2.440 7.726 -5.254 1.00 90.31 98 SER A C 1
ATOM 771 O O . SER A 1 98 ? 2.740 8.897 -5.479 1.00 90.31 98 SER A O 1
ATOM 773 N N . ARG A 1 99 ? 3.238 6.932 -4.523 1.00 88.69 99 ARG A N 1
ATOM 774 C CA . ARG A 1 99 ? 4.591 7.301 -4.090 1.00 88.69 99 ARG A CA 1
ATOM 775 C C . ARG A 1 99 ? 5.621 6.646 -5.002 1.00 88.69 99 ARG A C 1
ATOM 777 O O . ARG A 1 99 ? 5.527 5.464 -5.312 1.00 88.69 99 ARG A O 1
ATOM 784 N N . SER A 1 100 ? 6.652 7.397 -5.370 1.00 87.81 100 SER A N 1
ATOM 785 C CA . SER A 1 100 ? 7.737 6.867 -6.193 1.00 87.81 100 SER A CA 1
ATOM 786 C C . SER A 1 100 ? 8.556 5.824 -5.430 1.00 87.81 100 SER A C 1
ATOM 788 O O . SER A 1 100 ? 9.095 6.115 -4.359 1.00 87.81 100 SER A O 1
ATOM 790 N N . CYS A 1 101 ? 8.700 4.630 -6.007 1.00 90.62 101 CYS A N 1
ATOM 791 C CA . CYS A 1 101 ? 9.625 3.616 -5.506 1.00 90.62 101 CYS A CA 1
ATOM 792 C C . CYS A 1 101 ? 11.081 4.119 -5.622 1.00 90.62 101 CYS A C 1
ATOM 794 O O . CYS A 1 101 ? 11.452 4.642 -6.680 1.00 90.62 101 CYS A O 1
ATOM 796 N N . PRO A 1 102 ? 11.941 3.934 -4.599 1.00 91.62 102 PRO A N 1
ATOM 797 C CA . PRO A 1 102 ? 13.358 4.303 -4.672 1.00 91.62 102 PRO A CA 1
ATOM 798 C C . PRO A 1 102 ? 14.115 3.614 -5.816 1.00 91.62 102 PRO A C 1
ATOM 800 O O . PRO A 1 102 ? 14.971 4.232 -6.443 1.00 91.62 102 PRO A O 1
ATOM 803 N N . GLN A 1 103 ? 13.761 2.361 -6.127 1.00 92.88 103 GLN A N 1
ATOM 804 C CA . GLN A 1 103 ? 14.333 1.586 -7.238 1.00 92.88 103 GLN A CA 1
ATOM 805 C C . GLN A 1 103 ? 13.677 1.897 -8.597 1.00 92.88 103 GLN A C 1
ATOM 807 O O . GLN A 1 103 ? 14.147 1.426 -9.634 1.00 92.88 103 GLN A O 1
ATOM 812 N N . ARG A 1 104 ? 12.612 2.714 -8.607 1.00 91.25 104 ARG A N 1
ATOM 813 C CA . ARG A 1 104 ? 11.892 3.183 -9.802 1.00 91.25 104 ARG A CA 1
ATOM 814 C C . ARG A 1 104 ? 11.540 2.022 -10.747 1.00 91.25 104 ARG A C 1
ATOM 816 O O . ARG A 1 104 ? 11.087 0.970 -10.299 1.00 91.25 104 ARG A O 1
ATOM 823 N N . ALA A 1 105 ? 11.774 2.211 -12.043 1.00 92.94 105 ALA A N 1
ATOM 824 C CA . ALA A 1 105 ? 11.532 1.238 -13.098 1.00 92.94 105 ALA A CA 1
ATOM 825 C C . ALA A 1 105 ? 12.323 -0.076 -12.933 1.00 92.94 105 ALA A C 1
ATOM 827 O O . ALA A 1 105 ? 11.942 -1.093 -13.495 1.00 92.94 105 ALA A O 1
ATOM 828 N N . TYR A 1 106 ? 13.391 -0.109 -12.136 1.00 95.00 106 TYR A N 1
ATOM 829 C CA . TYR A 1 106 ? 14.228 -1.303 -11.980 1.00 95.00 106 TYR A CA 1
ATOM 830 C C . TYR A 1 106 ? 13.899 -2.114 -10.722 1.00 95.00 106 TYR A C 1
ATOM 832 O O . TYR A 1 106 ? 14.591 -3.081 -10.413 1.00 95.00 106 TYR A O 1
ATOM 840 N N . CYS A 1 107 ? 12.834 -1.757 -9.993 1.00 94.00 107 CYS A N 1
ATOM 841 C CA . CYS A 1 107 ? 12.387 -2.532 -8.842 1.00 94.00 107 CYS A CA 1
ATOM 842 C C . CYS A 1 107 ? 12.009 -3.964 -9.257 1.00 94.00 107 CYS A C 1
ATOM 844 O O . CYS A 1 107 ? 11.240 -4.168 -10.202 1.00 94.00 107 CYS A O 1
ATOM 846 N N . ARG A 1 108 ? 12.554 -4.953 -8.540 1.00 94.06 108 ARG A N 1
ATOM 847 C CA . ARG A 1 108 ? 12.282 -6.392 -8.732 1.00 94.06 108 ARG A CA 1
ATOM 848 C C . ARG A 1 108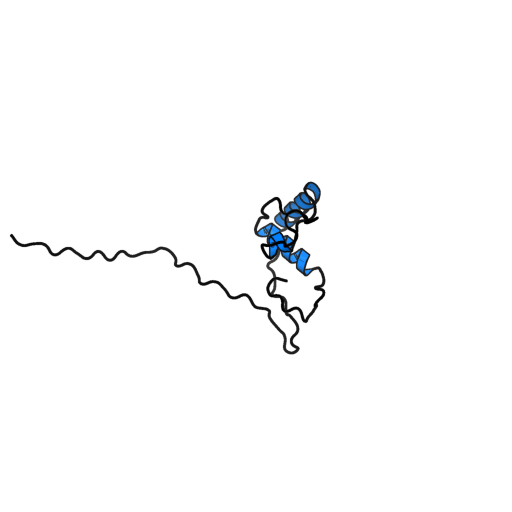 ? 11.614 -7.048 -7.533 1.00 94.06 108 ARG A C 1
ATOM 850 O O . ARG A 1 108 ? 11.380 -8.252 -7.548 1.00 94.06 108 ARG A O 1
ATOM 857 N N . ASP A 1 109 ? 11.305 -6.258 -6.514 1.00 91.44 109 ASP A N 1
ATOM 858 C CA . ASP A 1 109 ? 10.532 -6.731 -5.383 1.00 91.44 109 ASP A CA 1
ATOM 859 C C . ASP A 1 109 ? 9.081 -6.970 -5.824 1.00 91.44 109 ASP A C 1
ATOM 861 O O . ASP A 1 109 ? 8.391 -6.055 -6.283 1.00 91.44 109 ASP A O 1
ATOM 865 N N . VAL A 1 110 ? 8.645 -8.22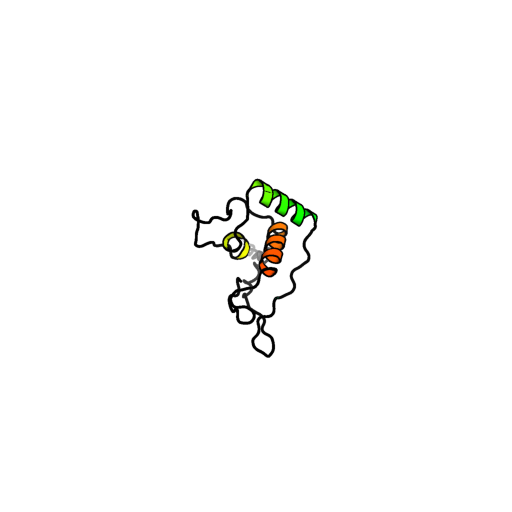7 -5.717 1.00 89.06 110 VAL A N 1
ATOM 866 C CA . VAL A 1 110 ? 7.292 -8.669 -6.079 1.00 89.06 110 VAL A CA 1
ATOM 867 C C . VAL A 1 110 ? 6.228 -8.158 -5.104 1.00 89.06 110 VAL A C 1
ATOM 869 O O . VAL A 1 110 ? 5.043 -8.191 -5.437 1.00 89.06 110 VAL A O 1
ATOM 872 N N . ASP A 1 111 ? 6.646 -7.707 -3.918 1.00 85.81 111 ASP A N 1
ATOM 873 C CA . ASP A 1 111 ? 5.793 -7.220 -2.835 1.00 85.81 111 ASP A CA 1
ATOM 874 C C . ASP A 1 111 ? 5.872 -5.691 -2.644 1.00 85.81 111 ASP A C 1
ATOM 876 O O . ASP A 1 111 ? 5.263 -5.166 -1.710 1.00 85.81 111 ASP A O 1
ATOM 880 N N . CYS A 1 112 ? 6.573 -4.983 -3.544 1.00 84.69 112 CYS A N 1
ATOM 881 C CA . CYS A 1 112 ? 6.709 -3.521 -3.537 1.00 84.69 112 CYS A CA 1
ATOM 882 C C . CYS A 1 112 ? 5.488 -2.778 -4.094 1.00 84.69 112 CYS A C 1
ATOM 884 O O . CYS A 1 112 ? 4.958 -3.178 -5.161 1.00 84.69 112 CYS A O 1
#

Sequence (112 aa):
TVGKTGANSKTINIAPKKPPPTRKFVLLNAYDERLDTYLPDTDKSAELRYAKRMASTGKCCNDFYLSGKCEKGEYCDYKHTEKLTPAEVLVLKHKARSRSCPQRAYCRDVDC

pLDDT: mean 87.59, std 12.24, range [37.69, 97.62]

InterPro domains:
  IPR000571 Zinc finger, CCCH-type [PF25542] (52-83)
  IPR000571 Zinc finger, CCCH-type [PS50103] (55-83)
  IPR036855 Zinc finger, CCCH-type superfamily [SSF90229] (53-81)

=== Feature glossary ===
The record interleaves many kinds of information about one protein. Here is each kind framed as the question it answers.

Q: What does the local fold look like, residue by residue?
A: A 3Di character summarizes, for each residue, the relative orientation of the Cα frame of its nearest spatial neighbor. Because it encodes fold topology rather than chemistry, 3Di alignments detect remote structural similarity that sequence alignment misses.

Q: Which residues are in helices, strands, or loops?
A: Secondary structure is the local, repeating backbone conformation. DSSP classifies it into eight states by reading the hydrogen-bond network: three helix types (H, G, I), two β types (E, B), two non-regular types (T, S), and unstructured coil (-).

Q: How big and how compact is the whole molecule?
A: Three whole-structure scalars: the radius of gyration (RMS distance of Cα from centroid, in Å), the count of Cα–Cα contacts (pairs closer than 8 Å and separated by more than four residues in sequence — i.e. tertiary, not local, contacts), and the bounding-box dimensions. Together they distinguish compact globular folds from extended fibres or disordered chains.

Q: How confident is the AlphaFold model at each residue?
A: For AlphaFold models, the B-factor field carries pLDDT — the model's own estimate of local accuracy on a 0–100 scale. Regions with pLDDT<50 should be treated as essentially unmodeled; they often correspond to intrinsically disordered segments.

Q: What family and function is it annotated with?
A: Functional annotations link the protein to curated databases. InterPro entries identify conserved domains and families by matching the sequence against member-database signatures (Pfam, PROSITE, CDD, …). Gene Ontology (GO) terms describe molecular function, biological process, and cellular component in a controlled vocabulary. CATH places the structure in a hierarchical fold classification (Class/Architecture/Topology/Homologous-superfamily). The organism is the source species.

Q: What known structures does this most resemble?
A: Nearest PDB neighbors are the top structural matches found by Foldseek when searching this structure against the entire Protein Data Bank. Each hit reports a TM-score (0 to 1; >0.5 almost always implies the same fold) and an E-value. These are *structural* homologs — they may share no detectable sequence similarity.

Q: Which residues are buried vs exposed?
A: Solvent-accessible surface area (SASA) is the area in Å² traced out by the centre of a 1.4 Å probe sphere (a water molecule) rolled over the protein's van der Waals surface (Shrake–Rupley / Lee–Richards construction). Buried residues have near-zero SASA; fully exposed residues can exceed 200 Å². The total SASA scales roughly with the number of surface residues.

Q: What are the backbone torsion angles?
A: φ (phi) and ψ (psi) are the two rotatable backbone dihedrals per residue: φ is the C(i-1)–N–Cα–C torsion, ψ is the N–Cα–C–N(i+1) torsion, both in degrees on (−180°, 180°]. α-helical residues cluster near (−60°, −45°); β-strand residues near (−120°, +130°). A Ramachandran plot is simply a scatter of (φ, ψ) for every residue.

Q: Are the domains correctly placed relative to each other?
A: Predicted aligned error is AlphaFold's pairwise confidence. Unlike pLDDT (per-residue), PAE is per-residue-pair and captures whether two parts of the structure are correctly placed relative to each other. Units are ångströms of expected positional error.

Q: What if only a Cα trace is available?
A: P-SEA three-state annotation labels each residue as helix, strand, or coil based purely on the geometry of the Cα trace. It serves as a fallback when the full backbone (and thus DSSP) is unavailable.

Q: What is the amino-acid chain?
A: This is the polypeptide sequence — one letter per residue, N-terminus first. Length ranges from a few dozen residues for small domains to over a thousand for large multi-domain proteins.

Q: What do the rendered images show?
A: The six renders are orthographic views along the three Cartesian axes in both directions. Representation (cartoon, sticks, or surface) and color scheme (sequence-rainbow or by-chain) vary across proteins so the training set covers all the common visualization conventions.

Q: What do the diagnostic plots show?
A: Plot images: a contact map (which residues are close in 3D, as an N×N binary image), a Ramachandran scatter (backbone torsion angles, revealing secondary-structure composition at a glance), and — for AlphaFold structures — a PAE heatmap (pairwise prediction confidence).

Q: How mobile is each atom in the crystal?
A: B-factor (Debye–Waller factor) reflects atomic displacement in the crystal lattice. It is an experimental observable (units Å²), not a prediction; low values mean the atom is pinned down, high values mean it moves or is heterogeneous across the crystal.

Q: Where is each backbone atom in 3D?
A: The mmCIF table is the protein's shape written out atom by atom. For each backbone N, Cα, C, and carbonyl O, it records an (x, y, z) coordinate triple in Å plus the residue type, chain letter, and residue number.